Protein AF-A0A345Y3M0-F1 (afdb_monomer_lite)

Structure (mmCIF, N/CA/C/O backbone):
data_AF-A0A345Y3M0-F1
#
_entry.id   AF-A0A345Y3M0-F1
#
loop_
_atom_site.group_PDB
_atom_site.id
_atom_site.type_symbol
_atom_site.label_atom_id
_atom_site.label_alt_id
_atom_site.label_comp_id
_atom_site.label_asym_id
_atom_site.label_entity_id
_atom_site.label_seq_id
_atom_site.pdbx_PDB_ins_code
_atom_site.Cartn_x
_atom_site.Cartn_y
_atom_site.Cartn_z
_atom_site.occupancy
_atom_site.B_iso_or_equiv
_atom_site.auth_seq_id
_atom_site.auth_comp_id
_atom_site.auth_asym_id
_atom_site.auth_atom_id
_atom_site.pdbx_PDB_model_num
ATOM 1 N N . MET A 1 1 ? -11.210 17.085 20.646 1.00 81.19 1 MET A N 1
ATOM 2 C CA . MET A 1 1 ? -10.304 15.901 20.656 1.00 81.19 1 MET A CA 1
ATOM 3 C C . MET A 1 1 ? -10.196 15.277 19.256 1.00 81.19 1 MET A C 1
ATOM 5 O O . MET A 1 1 ? -11.077 15.521 18.446 1.00 81.19 1 MET A O 1
ATOM 9 N N . SER A 1 2 ? -9.147 14.507 18.920 1.00 89.00 2 SER A N 1
ATOM 10 C CA . SER A 1 2 ? -9.100 13.732 17.660 1.00 89.00 2 SER A CA 1
ATOM 11 C C . SER A 1 2 ? -8.413 12.381 17.857 1.00 89.00 2 SER A C 1
ATOM 13 O O . SER A 1 2 ? -7.357 12.333 18.486 1.00 89.00 2 SER A O 1
ATOM 15 N N . TYR A 1 3 ? -8.981 11.303 17.315 1.00 89.94 3 TYR A N 1
ATOM 16 C CA . TYR A 1 3 ? -8.404 9.955 17.379 1.00 89.94 3 TYR A CA 1
ATOM 17 C C . TYR A 1 3 ? -8.770 9.110 16.151 1.00 89.94 3 TYR A C 1
ATOM 19 O O . TYR A 1 3 ? -9.725 9.405 15.433 1.00 89.94 3 TYR A O 1
ATOM 27 N N . GLU A 1 4 ? -7.990 8.058 15.905 1.00 91.75 4 GLU A N 1
ATOM 28 C CA . GLU A 1 4 ? -8.249 7.070 14.855 1.00 91.75 4 GLU A CA 1
ATOM 29 C C . GLU A 1 4 ? -8.957 5.840 15.431 1.00 91.75 4 GLU A C 1
ATOM 31 O O . GLU A 1 4 ? -8.632 5.372 16.522 1.00 91.75 4 GLU A O 1
ATOM 36 N N . THR A 1 5 ? -9.918 5.305 14.683 1.00 92.25 5 THR A N 1
ATOM 37 C CA . THR A 1 5 ? -10.629 4.061 14.991 1.00 92.25 5 THR A CA 1
ATOM 38 C C . THR A 1 5 ? -10.878 3.264 13.711 1.00 92.25 5 THR A C 1
ATOM 40 O O . THR A 1 5 ? -10.707 3.770 12.600 1.00 92.25 5 THR A O 1
ATOM 43 N N . GLU A 1 6 ? -11.282 2.009 13.847 1.00 92.25 6 GLU A N 1
ATOM 44 C CA . GLU A 1 6 ? -11.629 1.136 12.727 1.00 92.25 6 GLU A CA 1
ATOM 45 C C . GLU A 1 6 ? -13.120 0.789 12.774 1.00 92.25 6 GLU A C 1
ATOM 47 O O . GLU A 1 6 ? -13.671 0.455 13.826 1.00 92.25 6 GLU A O 1
ATOM 52 N N . CYS A 1 7 ? -13.797 0.874 11.628 1.00 91.12 7 CYS A N 1
ATOM 53 C CA . CYS A 1 7 ? -15.194 0.476 11.529 1.00 91.12 7 CYS A CA 1
ATOM 54 C C . CYS A 1 7 ? -15.329 -1.048 11.632 1.00 91.12 7 CYS A C 1
ATOM 56 O O . CYS A 1 7 ? -14.828 -1.773 10.781 1.00 91.12 7 CYS A O 1
ATOM 58 N N . LYS A 1 8 ? -16.102 -1.539 12.605 1.00 91.75 8 LYS A N 1
ATOM 59 C CA . LYS A 1 8 ? -16.310 -2.982 12.829 1.00 91.75 8 LYS A CA 1
ATOM 60 C C . LYS A 1 8 ? -17.008 -3.718 11.679 1.00 91.75 8 LYS A C 1
ATOM 62 O O . LYS A 1 8 ? -16.944 -4.938 11.630 1.00 91.75 8 LYS A O 1
ATOM 67 N N . LYS A 1 9 ? -17.710 -2.995 10.799 1.00 90.75 9 LYS A N 1
ATOM 68 C CA . LYS A 1 9 ? -18.490 -3.576 9.697 1.00 90.75 9 LYS A CA 1
ATOM 69 C C . LYS A 1 9 ? -17.722 -3.638 8.381 1.00 90.75 9 LYS A C 1
ATOM 71 O O . LYS A 1 9 ? -17.786 -4.648 7.696 1.00 90.75 9 LYS A O 1
ATOM 76 N N . CYS A 1 10 ? -17.047 -2.553 7.997 1.00 87.12 10 CYS A N 1
ATOM 77 C CA . CYS A 1 10 ? -16.332 -2.471 6.717 1.00 87.12 10 CYS A CA 1
ATOM 78 C C . CYS A 1 10 ? -14.808 -2.380 6.856 1.00 87.12 10 CYS A C 1
ATOM 80 O O . CYS A 1 10 ? -14.128 -2.226 5.847 1.00 87.12 10 CYS A O 1
ATOM 82 N N . HIS A 1 11 ? -14.276 -2.417 8.081 1.00 85.31 11 HIS A N 1
ATOM 83 C CA . HIS A 1 11 ? -12.841 -2.334 8.385 1.00 85.31 11 HIS A CA 1
ATOM 84 C C . HIS A 1 11 ? -12.145 -1.060 7.881 1.00 85.31 11 HIS A C 1
ATOM 86 O O . HIS A 1 11 ? -10.919 -0.950 7.865 1.00 85.31 11 HIS A O 1
ATOM 92 N N . ALA A 1 12 ? -12.921 -0.045 7.488 1.00 85.69 12 ALA A N 1
ATOM 93 C CA . ALA A 1 12 ? -12.374 1.243 7.103 1.00 85.69 12 ALA A CA 1
ATOM 94 C C . ALA A 1 12 ? -11.763 1.941 8.323 1.00 85.69 12 ALA A C 1
ATOM 96 O O . ALA A 1 12 ? -12.399 2.047 9.376 1.00 85.69 12 ALA A O 1
ATOM 97 N N . LYS A 1 13 ? -10.552 2.479 8.155 1.00 91.12 13 LYS A N 1
ATOM 98 C CA . LYS A 1 13 ? -9.950 3.389 9.130 1.00 91.12 13 LYS A CA 1
ATOM 99 C C . LYS A 1 13 ? -10.664 4.736 9.079 1.00 91.12 13 LYS A C 1
ATOM 101 O O . LYS A 1 13 ? -10.801 5.331 8.009 1.00 91.12 13 LYS A O 1
ATOM 106 N N . VAL A 1 14 ? -11.110 5.216 10.230 1.00 92.25 14 VAL A N 1
ATOM 107 C CA . VAL A 1 14 ? -11.885 6.448 10.394 1.00 92.25 14 VAL A CA 1
ATOM 108 C C . VAL A 1 14 ? -11.172 7.344 11.400 1.00 92.25 14 VAL A C 1
ATOM 110 O O . VAL A 1 14 ? -10.784 6.898 12.477 1.00 92.25 14 VAL A O 1
ATOM 113 N N . ILE A 1 15 ? -11.015 8.618 11.057 1.00 94.31 15 ILE A N 1
ATOM 114 C CA . ILE A 1 15 ? -10.630 9.670 11.995 1.00 94.31 15 ILE A CA 1
ATOM 115 C C . ILE A 1 15 ? -11.907 10.270 12.571 1.00 94.31 15 ILE A C 1
ATOM 117 O O . ILE A 1 15 ? -12.813 10.662 11.830 1.00 94.31 15 ILE A O 1
ATOM 121 N N . VAL A 1 16 ? -11.957 10.350 13.894 1.00 93.12 16 VAL A N 1
ATOM 122 C CA . VAL A 1 16 ? -13.018 11.005 14.651 1.00 93.12 16 VAL A CA 1
ATOM 123 C C . VAL A 1 16 ? -12.439 12.285 15.236 1.00 93.12 16 VAL A C 1
ATOM 125 O O . VAL A 1 16 ? -11.443 12.240 15.959 1.00 93.12 16 VAL A O 1
ATOM 128 N N . THR A 1 17 ? -13.049 13.422 14.918 1.00 93.19 17 THR A N 1
ATOM 129 C CA . THR A 1 17 ? -12.636 14.744 15.394 1.00 93.19 17 THR A CA 1
ATOM 130 C C . THR A 1 17 ? -13.819 15.432 16.055 1.00 93.19 17 THR A C 1
ATOM 132 O O . THR A 1 17 ? -14.871 15.603 15.452 1.00 93.19 17 THR A O 1
ATOM 135 N N . GLU A 1 18 ? -13.636 15.843 17.298 1.00 89.88 18 GLU A N 1
ATOM 136 C CA . GLU A 1 18 ? -14.577 16.680 18.030 1.00 89.88 18 GLU A CA 1
ATOM 137 C C . GLU A 1 18 ? -14.223 18.153 17.821 1.00 89.88 18 GLU A C 1
ATOM 139 O O . GLU A 1 18 ? -13.076 18.568 18.045 1.00 89.88 18 GLU A O 1
ATOM 144 N N . HIS A 1 19 ? -15.235 18.927 17.437 1.00 87.94 19 HIS A N 1
ATOM 145 C CA . HIS A 1 19 ? -15.181 20.375 17.315 1.00 87.94 19 HIS A CA 1
ATOM 146 C C . HIS A 1 19 ? -15.986 21.011 18.458 1.00 87.94 19 HIS A C 1
ATOM 148 O O . HIS A 1 19 ? -17.216 21.002 18.389 1.00 87.94 19 HIS A O 1
ATOM 154 N N . PRO A 1 20 ? -15.322 21.555 19.496 1.00 84.25 20 PRO A N 1
ATOM 155 C CA . PRO A 1 20 ? -16.009 22.172 20.627 1.00 84.25 20 PRO A CA 1
ATOM 156 C C . PRO A 1 20 ? -16.695 23.471 20.192 1.00 84.25 20 PRO A C 1
ATOM 158 O O . PRO A 1 20 ? -16.130 24.246 19.414 1.00 84.25 20 PRO A O 1
ATOM 161 N N . MET A 1 21 ? -17.896 23.732 20.714 1.00 78.75 21 MET A N 1
ATOM 162 C CA . MET A 1 21 ? -18.671 24.942 20.393 1.00 78.75 21 MET A CA 1
ATOM 163 C C . MET A 1 21 ? -18.529 26.051 21.448 1.00 78.75 21 MET A C 1
ATOM 165 O O . MET A 1 21 ? -19.028 27.157 21.249 1.00 78.75 21 MET A O 1
ATOM 169 N N . GLY A 1 22 ? -17.829 25.784 22.558 1.00 71.81 22 GLY A N 1
ATOM 170 C CA . GLY A 1 22 ? -17.536 26.778 23.599 1.00 71.81 22 GLY A CA 1
ATOM 171 C C . GLY A 1 22 ? -18.770 27.281 24.358 1.00 71.81 22 GLY A C 1
ATOM 172 O O . GLY A 1 22 ? -18.700 28.319 25.016 1.00 71.81 22 GLY A O 1
ATOM 173 N N . VAL A 1 23 ? -19.896 26.568 24.262 1.00 68.81 23 VAL A N 1
ATOM 174 C CA . VAL A 1 23 ? -21.135 26.879 24.979 1.00 68.81 23 VAL A CA 1
ATOM 175 C C . VAL A 1 23 ? -21.253 25.999 26.229 1.00 68.81 23 VAL A C 1
ATOM 177 O O . VAL A 1 23 ? -20.998 24.798 26.156 1.00 68.81 23 VAL A O 1
ATOM 180 N N . PRO A 1 24 ? -21.636 26.554 27.395 1.00 62.22 24 PRO A N 1
ATOM 181 C CA . PRO A 1 24 ? -21.897 25.760 28.590 1.00 62.22 24 PRO A CA 1
ATOM 182 C C . PRO A 1 24 ? -23.200 24.972 28.400 1.00 62.22 24 PRO A C 1
ATOM 184 O O . PRO A 1 24 ? -24.282 25.442 28.743 1.00 62.22 24 PRO A O 1
ATOM 187 N N . GLY A 1 25 ? -23.104 23.784 27.807 1.00 60.00 25 GLY A N 1
ATOM 188 C CA . GLY A 1 25 ? -24.259 22.925 27.571 1.00 60.00 25 GLY A CA 1
ATOM 189 C C . GLY A 1 25 ? -23.997 21.860 26.515 1.00 60.00 25 GLY A C 1
ATOM 190 O O . GLY A 1 25 ? -24.157 22.115 25.330 1.00 60.00 25 GLY A O 1
ATOM 191 N N . GLY A 1 26 ? -23.656 20.660 26.977 1.00 57.91 26 GLY A N 1
ATOM 192 C CA . GLY A 1 26 ? -23.642 19.430 26.188 1.00 57.91 26 GLY A CA 1
ATOM 193 C C . GLY A 1 26 ? -23.911 18.265 27.132 1.00 57.91 26 GLY A C 1
ATOM 194 O O . GLY A 1 26 ? -22.987 17.725 27.732 1.00 57.91 26 GLY A O 1
ATOM 195 N N . GLN A 1 27 ? -25.189 17.965 27.385 1.00 60.97 27 GLN A N 1
ATOM 196 C CA . GLN A 1 27 ? -25.588 16.813 28.211 1.00 60.97 27 GLN A CA 1
ATOM 197 C C . GLN A 1 27 ? -25.937 15.581 27.370 1.00 60.97 27 GLN A C 1
ATOM 199 O O . GLN A 1 27 ? -26.173 14.511 27.931 1.00 60.97 27 GLN A O 1
ATOM 204 N N . ASP A 1 28 ? -25.918 15.716 26.045 1.00 73.94 28 ASP A N 1
ATOM 205 C CA . ASP A 1 28 ? -26.291 14.656 25.124 1.00 73.94 28 ASP A CA 1
ATOM 206 C C . ASP A 1 28 ? -25.055 13.940 24.572 1.00 73.94 28 ASP A C 1
ATOM 208 O O . ASP A 1 28 ? -23.959 14.495 24.452 1.00 73.94 28 ASP A O 1
ATOM 212 N N . LYS A 1 29 ? -25.226 12.651 24.280 1.00 83.62 29 LYS A N 1
ATOM 213 C CA . LYS A 1 29 ? -24.201 11.856 23.611 1.00 83.62 29 LYS A CA 1
ATOM 214 C C . LYS A 1 29 ? -24.220 12.177 22.128 1.00 83.62 29 LYS A C 1
ATOM 216 O O . LYS A 1 29 ? -25.244 11.995 21.474 1.00 83.62 29 LYS A O 1
ATOM 221 N N . GLU A 1 30 ? -23.065 12.546 21.601 1.00 88.50 30 GLU A N 1
ATOM 222 C CA . GLU A 1 30 ? -22.884 12.716 20.170 1.00 88.50 30 GLU A CA 1
ATOM 223 C C . GLU A 1 30 ? -22.490 11.388 19.523 1.00 88.50 30 GLU A C 1
ATOM 225 O O . GLU A 1 30 ? -21.741 10.584 20.093 1.00 88.50 30 GLU A O 1
ATOM 230 N N . GLN A 1 31 ? -23.006 11.157 18.317 1.00 92.25 31 GLN A N 1
ATOM 231 C CA . GLN A 1 31 ? -22.816 9.920 17.565 1.00 92.25 31 GLN A CA 1
ATOM 232 C C . GLN A 1 31 ? -22.070 10.191 16.260 1.00 92.25 31 GLN A C 1
ATOM 234 O O . GLN A 1 31 ? -22.473 11.012 15.440 1.00 92.25 31 GLN A O 1
ATOM 239 N N . GLY A 1 32 ? -20.980 9.459 16.047 1.00 92.19 32 GLY A N 1
ATOM 240 C CA . GLY A 1 32 ? -20.195 9.480 14.820 1.00 92.19 32 GLY A CA 1
ATOM 241 C C . GLY A 1 32 ? -20.426 8.219 13.995 1.00 92.19 32 GLY A C 1
ATOM 242 O O . GLY A 1 32 ? -20.223 7.104 14.480 1.00 92.19 32 GLY A O 1
ATOM 243 N N . TYR A 1 33 ? -20.783 8.396 12.724 1.00 94.38 33 TYR A N 1
ATOM 244 C CA . TYR A 1 33 ? -21.058 7.303 11.788 1.00 94.38 33 TYR A CA 1
ATOM 245 C C . TYR A 1 33 ? -19.928 7.120 10.774 1.00 94.38 33 TYR A C 1
ATOM 247 O O . TYR A 1 33 ? -19.277 8.079 10.361 1.00 94.38 33 TYR A O 1
ATOM 255 N N . CYS A 1 34 ? -19.679 5.885 10.349 1.00 91.44 34 CYS A N 1
ATOM 256 C CA . CYS A 1 34 ? -18.684 5.565 9.335 1.00 91.44 34 CYS A CA 1
ATOM 257 C C . CYS A 1 34 ? -19.082 6.189 7.985 1.00 91.44 34 CYS A C 1
ATOM 259 O O . CYS A 1 34 ? -20.131 5.824 7.452 1.00 91.44 34 CYS A O 1
ATOM 261 N N . PRO A 1 35 ? -18.233 7.024 7.357 1.00 91.94 35 PRO A N 1
ATOM 262 C CA . PRO A 1 35 ? -18.559 7.634 6.065 1.00 91.94 35 PRO A CA 1
ATOM 263 C C . PRO A 1 35 ? -18.713 6.631 4.910 1.00 91.94 35 PRO A C 1
ATOM 265 O O . PRO A 1 35 ? -19.329 6.954 3.902 1.00 91.94 35 PRO A O 1
ATOM 268 N N . ALA A 1 36 ? -18.141 5.427 5.034 1.00 87.94 36 ALA A N 1
ATOM 269 C CA . ALA A 1 36 ? -18.181 4.410 3.982 1.00 87.94 36 ALA A CA 1
ATOM 270 C C . ALA A 1 36 ? -19.429 3.515 4.036 1.00 87.94 36 ALA A C 1
ATOM 272 O O . ALA A 1 36 ? -19.912 3.092 2.991 1.00 87.94 36 ALA A O 1
ATOM 273 N N . CYS A 1 37 ? -19.932 3.182 5.230 1.00 92.06 37 CYS A N 1
ATOM 274 C CA . CYS A 1 37 ? -21.006 2.189 5.378 1.00 92.06 37 CYS A CA 1
ATOM 275 C C . CYS A 1 37 ? -22.145 2.593 6.325 1.00 92.06 37 CYS A C 1
ATOM 277 O O . CYS A 1 37 ? -23.089 1.821 6.486 1.00 92.06 37 CYS A O 1
ATOM 279 N N . GLY A 1 38 ? -22.057 3.764 6.963 1.00 92.31 38 GLY A N 1
ATOM 280 C CA . GLY A 1 38 ? -23.077 4.278 7.879 1.00 92.31 38 GLY A CA 1
ATOM 281 C C . GLY A 1 38 ? -23.132 3.600 9.252 1.00 92.31 38 GLY A C 1
ATOM 282 O O . GLY A 1 38 ? -24.023 3.910 10.028 1.00 92.31 38 GLY A O 1
ATOM 283 N N . GLU A 1 39 ? -22.212 2.688 9.575 1.00 95.12 39 GLU A N 1
ATOM 284 C CA . GLU A 1 39 ? -22.165 2.033 10.891 1.00 95.12 39 GLU A CA 1
ATOM 285 C C . GLU A 1 39 ? -21.733 3.009 11.995 1.00 95.12 39 GLU A C 1
ATOM 287 O O . GLU A 1 39 ? -20.871 3.857 11.760 1.00 95.12 39 GLU A O 1
ATOM 292 N N . LEU A 1 40 ? -22.269 2.873 13.210 1.00 94.44 40 LEU A N 1
ATOM 293 C CA . LEU A 1 40 ? -21.840 3.672 14.361 1.00 94.44 40 LEU A CA 1
ATOM 294 C C . LEU A 1 40 ? -20.387 3.325 14.746 1.00 94.44 40 LEU A C 1
ATOM 296 O O . LEU A 1 40 ? -20.059 2.164 14.995 1.00 94.44 40 LEU A O 1
ATOM 300 N N . VAL A 1 41 ? -19.505 4.327 14.799 1.00 94.12 41 VAL A N 1
ATOM 301 C CA . VAL A 1 41 ? -18.062 4.147 15.083 1.00 94.12 41 VAL A CA 1
ATOM 302 C C . VAL A 1 41 ? -17.558 4.946 16.281 1.00 94.12 41 VAL A C 1
ATOM 304 O O . VAL A 1 41 ? -16.477 4.654 16.795 1.00 94.12 41 VAL A O 1
ATOM 307 N N . ALA A 1 42 ? -18.322 5.934 16.740 1.00 92.06 42 ALA A N 1
ATOM 308 C CA . ALA A 1 42 ? -18.010 6.719 17.924 1.00 92.06 42 ALA A CA 1
ATOM 309 C C . ALA A 1 42 ? -19.297 7.131 18.641 1.00 92.06 42 ALA A C 1
ATOM 311 O O . ALA A 1 42 ? -20.257 7.538 17.994 1.00 92.06 42 ALA A O 1
ATOM 312 N N . GLU A 1 43 ? -19.294 7.043 19.967 1.00 92.44 43 GLU A N 1
ATOM 313 C CA . GLU A 1 43 ? -20.342 7.593 20.826 1.00 92.44 43 GLU A CA 1
ATOM 314 C C . GLU A 1 43 ? -19.684 8.089 22.116 1.00 92.44 43 GLU A C 1
ATOM 316 O O . GLU A 1 43 ? -19.138 7.286 22.878 1.00 92.44 43 GLU A O 1
ATOM 321 N N . PHE A 1 44 ? -19.689 9.400 22.351 1.00 87.88 44 PHE A N 1
ATOM 322 C CA . PHE A 1 44 ? -19.183 9.985 23.594 1.00 87.88 44 PHE A CA 1
ATOM 323 C C . PHE A 1 44 ? -19.853 11.326 23.898 1.00 87.88 44 PHE A C 1
ATOM 325 O O . PHE A 1 44 ? -20.454 11.956 23.030 1.00 87.88 44 PHE A O 1
ATOM 332 N N . MET A 1 45 ? -19.785 11.737 25.165 1.00 86.69 45 MET A N 1
ATOM 333 C CA . MET A 1 45 ? -20.273 13.048 25.591 1.00 86.69 45 MET A CA 1
ATOM 334 C C . MET A 1 45 ? -19.349 14.137 25.052 1.00 86.69 45 MET A C 1
ATOM 336 O O . MET A 1 45 ? -18.140 14.064 25.268 1.00 86.69 45 MET A O 1
ATOM 340 N N . SER A 1 46 ? -19.923 15.132 24.382 1.00 81.50 46 SER A N 1
ATOM 341 C CA . SER A 1 46 ? -19.199 16.262 23.804 1.00 81.50 46 SER A CA 1
ATOM 342 C C . SER A 1 46 ? -19.957 17.565 24.069 1.00 81.50 46 SER A C 1
ATOM 344 O O . SER A 1 46 ? -21.181 17.568 24.179 1.00 81.50 46 SER A O 1
ATOM 346 N N . ASP A 1 47 ? -19.229 18.675 24.181 1.00 81.12 47 ASP A N 1
ATOM 347 C CA . ASP A 1 47 ? -19.763 20.044 24.263 1.00 81.12 47 ASP A CA 1
ATOM 348 C C . ASP A 1 47 ? -19.833 20.732 22.883 1.00 81.12 47 ASP A C 1
ATOM 350 O O . ASP A 1 47 ? -19.939 21.959 22.761 1.00 81.12 47 ASP A O 1
ATOM 354 N N . GLY A 1 48 ? -19.734 19.936 21.822 1.00 83.06 48 GLY A N 1
ATOM 355 C CA . GLY A 1 48 ? -19.736 20.377 20.440 1.00 83.06 48 GLY A CA 1
ATOM 356 C C . GLY A 1 48 ? -20.284 19.298 19.516 1.00 83.06 48 GLY A C 1
ATOM 357 O O . GLY A 1 48 ? -21.210 18.586 19.880 1.00 83.06 48 GLY A O 1
ATOM 358 N N . PHE A 1 49 ? -19.729 19.187 18.308 1.00 85.12 49 PHE A N 1
ATOM 359 C CA . PHE A 1 49 ? -20.152 18.175 17.336 1.00 85.12 49 PHE A CA 1
ATOM 360 C C . PHE A 1 49 ? -19.004 17.246 16.945 1.00 85.12 49 PHE A C 1
ATOM 362 O O . PHE A 1 49 ? -17.838 17.650 16.841 1.00 85.12 49 PHE A O 1
ATOM 369 N N . ILE A 1 50 ? -19.350 15.986 16.678 1.00 89.75 50 ILE A N 1
ATOM 370 C CA . ILE A 1 50 ? -18.412 14.976 16.194 1.00 89.75 50 ILE A CA 1
ATOM 371 C C . ILE A 1 50 ? -18.429 14.958 14.667 1.00 89.75 50 ILE A C 1
ATOM 373 O O . ILE A 1 50 ? -19.466 14.802 14.027 1.00 89.75 50 ILE A O 1
ATOM 377 N N . ARG A 1 51 ? -17.244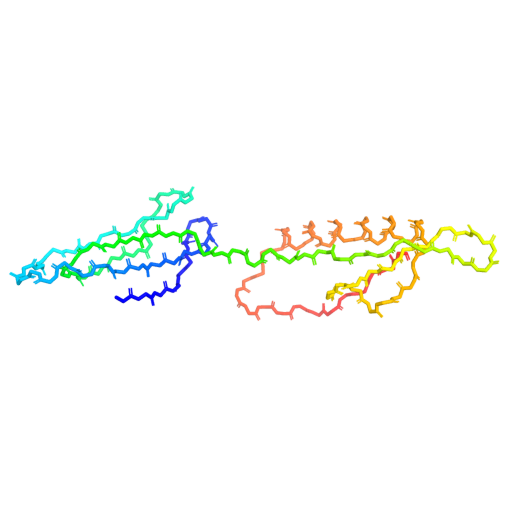 15.051 14.069 1.00 91.31 51 ARG A N 1
ATOM 378 C CA . ARG A 1 51 ? -17.022 14.810 12.648 1.00 91.31 51 ARG A CA 1
ATOM 379 C C . ARG A 1 51 ? -16.267 13.503 12.462 1.00 91.31 51 ARG A C 1
ATOM 381 O O . ARG A 1 51 ? -15.200 13.301 13.037 1.00 91.31 51 ARG A O 1
ATOM 388 N N . THR A 1 52 ? -16.789 12.646 11.597 1.00 92.25 52 THR A N 1
ATOM 389 C CA . THR A 1 52 ? -16.106 11.439 11.133 1.00 92.25 52 THR A CA 1
ATOM 390 C C . THR A 1 52 ? -15.617 11.630 9.701 1.00 92.25 52 THR A C 1
ATOM 392 O O . THR A 1 52 ? -16.311 12.176 8.842 1.00 92.25 52 THR A O 1
ATOM 395 N N . ALA A 1 53 ? -14.394 11.191 9.427 1.00 90.56 53 ALA A N 1
ATOM 396 C CA . ALA A 1 53 ? -13.809 11.192 8.093 1.00 90.56 53 ALA A CA 1
ATOM 397 C C . ALA A 1 53 ? -13.022 9.900 7.877 1.00 90.56 53 ALA A C 1
ATOM 399 O O . ALA A 1 53 ? -12.508 9.318 8.828 1.00 90.56 53 ALA A O 1
ATOM 400 N N . LEU A 1 54 ? -12.903 9.438 6.633 1.00 88.50 54 LEU A N 1
ATOM 401 C CA . LEU A 1 54 ? -11.999 8.329 6.337 1.00 88.50 54 LEU A CA 1
ATOM 402 C C . LEU A 1 54 ? -10.564 8.767 6.631 1.00 88.50 54 LEU A C 1
ATOM 404 O O . LEU A 1 54 ? -10.137 9.840 6.198 1.00 88.50 54 LEU A O 1
ATOM 408 N N . ALA A 1 55 ? -9.832 7.939 7.374 1.00 82.62 55 ALA A N 1
ATOM 409 C CA . ALA A 1 55 ? -8.413 8.162 7.570 1.00 82.62 55 ALA A CA 1
ATOM 410 C C . ALA A 1 55 ? -7.735 8.132 6.193 1.00 82.62 55 ALA A C 1
ATOM 412 O O . ALA A 1 55 ? -8.079 7.276 5.370 1.00 82.62 55 ALA A O 1
ATOM 413 N N . PRO A 1 56 ? -6.784 9.038 5.914 1.00 70.25 56 PRO A N 1
ATOM 414 C CA . PRO A 1 56 ? -6.058 9.002 4.663 1.00 70.25 56 PRO A CA 1
ATOM 415 C C . PRO A 1 56 ? -5.329 7.663 4.585 1.00 70.25 56 PRO A C 1
ATOM 417 O O . PRO A 1 56 ? -4.347 7.415 5.289 1.00 70.25 56 PRO A O 1
ATOM 420 N N . SER A 1 57 ? -5.806 6.777 3.712 1.00 62.59 57 SER A N 1
ATOM 421 C CA . SER A 1 57 ? -5.008 5.655 3.250 1.00 62.59 57 SER A CA 1
ATOM 422 C C . SER A 1 57 ? -3.758 6.280 2.648 1.00 62.59 57 SER A C 1
ATOM 424 O O . SER A 1 57 ? -3.862 6.955 1.623 1.00 62.59 57 SER A O 1
ATOM 426 N N . LYS A 1 58 ? -2.596 6.140 3.301 1.00 59.81 58 LYS A N 1
ATOM 427 C CA . LYS A 1 58 ? -1.312 6.522 2.701 1.00 59.81 58 LYS A CA 1
ATOM 428 C C . LYS A 1 58 ? -1.231 5.793 1.363 1.00 59.81 58 LYS A C 1
ATOM 430 O O . LYS A 1 58 ? -0.897 4.610 1.342 1.00 59.81 58 LYS A O 1
ATOM 435 N N . MET A 1 59 ? -1.580 6.474 0.271 1.00 55.31 59 MET A N 1
ATOM 436 C CA . MET A 1 59 ? -1.367 5.965 -1.073 1.00 55.31 59 MET A CA 1
ATOM 437 C C . MET A 1 59 ? 0.131 5.732 -1.178 1.00 55.31 59 MET A C 1
ATOM 439 O O . MET A 1 59 ? 0.929 6.668 -1.131 1.00 55.31 59 MET A O 1
ATOM 443 N N . ARG A 1 60 ? 0.523 4.461 -1.214 1.00 65.62 60 ARG A N 1
ATOM 444 C CA . ARG A 1 60 ? 1.905 4.100 -1.485 1.00 65.62 60 ARG A CA 1
ATOM 445 C C . ARG A 1 60 ? 2.095 4.288 -2.981 1.00 65.62 60 ARG A C 1
ATOM 447 O O . ARG A 1 60 ? 1.515 3.558 -3.775 1.00 65.62 60 ARG A O 1
ATOM 454 N N . GLU A 1 61 ? 2.850 5.311 -3.351 1.00 72.31 61 GLU A N 1
ATOM 455 C CA . GLU A 1 61 ? 3.187 5.579 -4.744 1.00 72.31 61 GLU A CA 1
ATOM 456 C C . GLU A 1 61 ? 4.241 4.569 -5.229 1.00 72.31 61 GLU A C 1
ATOM 458 O O . GLU A 1 61 ? 5.282 4.384 -4.589 1.00 72.31 61 GLU A O 1
ATOM 463 N N . LEU A 1 62 ? 3.983 3.915 -6.366 1.00 80.00 62 LEU A N 1
ATOM 464 C CA . LEU A 1 62 ? 4.956 3.058 -7.043 1.00 80.00 62 LEU A CA 1
ATOM 465 C C . LEU A 1 62 ? 5.761 3.899 -8.039 1.00 80.00 62 LEU A C 1
ATOM 467 O O . LEU A 1 62 ? 5.288 4.214 -9.128 1.00 80.00 62 LEU A O 1
ATOM 471 N N . LYS A 1 63 ? 6.994 4.248 -7.671 1.00 83.62 63 LYS A N 1
ATOM 472 C CA . LYS A 1 63 ? 7.934 4.946 -8.557 1.00 83.62 63 LYS A CA 1
ATOM 473 C C . LYS A 1 63 ? 8.725 3.952 -9.401 1.00 83.62 63 LYS A C 1
ATOM 475 O O . LYS A 1 63 ? 9.189 2.940 -8.876 1.00 83.62 63 LYS A O 1
ATOM 480 N N . TYR A 1 64 ? 8.927 4.263 -10.680 1.00 88.12 64 TYR A N 1
ATOM 481 C CA . TYR A 1 64 ? 9.723 3.449 -11.599 1.00 88.12 64 TYR A CA 1
ATOM 482 C C . TYR A 1 64 ? 10.508 4.309 -12.596 1.00 88.12 64 TYR A 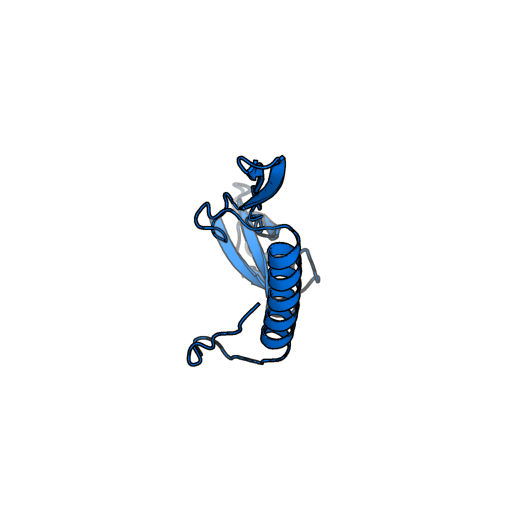C 1
ATOM 484 O O . TYR A 1 64 ? 10.153 5.460 -12.847 1.00 88.12 64 TYR A O 1
ATOM 492 N N . THR A 1 65 ? 11.562 3.732 -13.168 1.00 90.12 65 THR A N 1
ATOM 493 C CA . THR A 1 65 ? 12.339 4.300 -14.278 1.00 90.12 65 THR A CA 1
ATOM 494 C C . THR A 1 65 ? 12.385 3.296 -15.422 1.00 90.12 65 THR A C 1
ATOM 496 O O . THR A 1 65 ? 12.564 2.102 -15.188 1.00 90.12 65 THR A O 1
ATOM 499 N N . ILE A 1 66 ? 12.254 3.775 -16.660 1.00 93.00 66 ILE A N 1
ATOM 500 C CA . ILE A 1 66 ? 12.505 2.981 -17.868 1.00 93.00 66 ILE A CA 1
ATOM 501 C C . ILE A 1 66 ? 13.921 3.303 -18.347 1.00 93.00 66 ILE A C 1
ATOM 503 O O . ILE A 1 66 ? 14.235 4.465 -18.604 1.00 93.00 66 ILE A O 1
ATOM 507 N N . CYS A 1 67 ? 14.769 2.286 -18.467 1.00 90.31 67 CYS A N 1
ATOM 508 C CA . CYS A 1 67 ? 16.140 2.407 -18.956 1.00 90.31 67 CYS A CA 1
ATOM 509 C C . CYS A 1 67 ? 16.407 1.404 -20.089 1.00 90.31 67 CYS A C 1
ATOM 511 O O . CYS A 1 67 ? 15.518 0.667 -20.523 1.00 90.31 67 CYS A O 1
ATOM 513 N N . ARG A 1 68 ? 17.626 1.431 -20.631 1.00 94.00 68 ARG A N 1
ATOM 514 C CA . ARG A 1 68 ? 18.099 0.467 -21.627 1.00 94.00 68 ARG A CA 1
ATOM 515 C C . ARG A 1 68 ? 19.467 -0.061 -21.230 1.00 94.00 68 ARG A C 1
ATOM 517 O O . ARG A 1 68 ? 20.257 0.685 -20.658 1.00 94.00 68 ARG A O 1
ATOM 524 N N . ASP A 1 69 ? 19.744 -1.314 -21.569 1.00 90.12 69 ASP A N 1
ATOM 525 C CA . ASP A 1 69 ? 21.079 -1.888 -21.407 1.00 90.12 69 ASP A CA 1
ATOM 526 C C . ASP A 1 69 ? 22.065 -1.361 -22.475 1.00 90.12 69 ASP A C 1
ATOM 528 O O . ASP A 1 69 ? 21.706 -0.623 -23.399 1.00 90.12 69 ASP A O 1
ATOM 532 N N . ARG A 1 70 ? 23.329 -1.795 -22.386 1.00 89.62 70 ARG A N 1
ATOM 533 C CA . ARG A 1 70 ? 24.383 -1.471 -23.368 1.00 89.62 70 ARG A CA 1
ATOM 534 C C . ARG A 1 70 ? 24.116 -1.999 -24.789 1.00 89.62 70 ARG A C 1
ATOM 536 O O . ARG A 1 70 ? 24.804 -1.594 -25.721 1.00 89.62 70 ARG A O 1
ATOM 543 N N . HIS A 1 71 ? 23.171 -2.923 -24.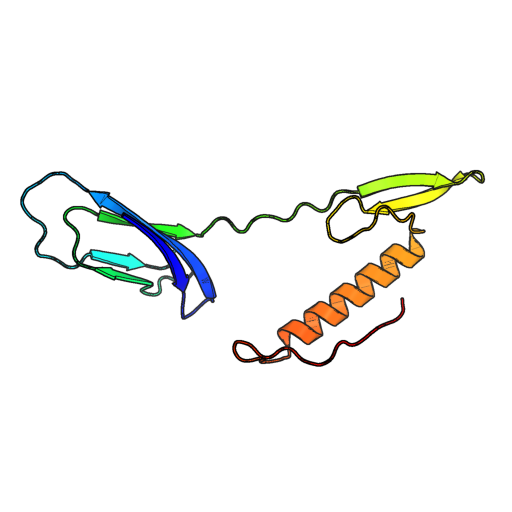947 1.00 90.94 71 HIS A N 1
ATOM 544 C CA . HIS A 1 71 ? 22.750 -3.518 -26.216 1.00 90.94 71 HIS A CA 1
ATOM 545 C C . HIS A 1 71 ? 21.445 -2.888 -26.750 1.00 90.94 71 HIS A C 1
ATOM 547 O O . HIS A 1 71 ? 21.006 -3.223 -27.848 1.00 90.94 71 HIS A O 1
ATOM 553 N N . GLY A 1 72 ? 20.847 -1.944 -26.014 1.00 89.44 72 GLY A N 1
ATOM 554 C CA . GLY A 1 72 ? 19.617 -1.243 -26.372 1.00 89.44 72 GLY A CA 1
ATOM 555 C C . GLY A 1 72 ? 18.321 -1.935 -25.936 1.00 89.44 72 GLY A C 1
ATOM 556 O O . GLY A 1 72 ? 17.245 -1.429 -26.286 1.00 89.44 72 GLY A O 1
ATOM 557 N N . HIS A 1 73 ? 18.387 -3.037 -25.184 1.00 90.88 73 HIS A N 1
ATOM 558 C CA . HIS A 1 73 ? 17.212 -3.744 -24.676 1.00 90.88 73 HIS A CA 1
ATOM 559 C C . HIS A 1 73 ? 16.519 -2.947 -23.565 1.00 90.88 73 HIS A C 1
ATOM 561 O O . HIS A 1 73 ? 17.202 -2.356 -22.729 1.00 90.88 73 HIS A O 1
ATOM 567 N N . PRO A 1 74 ? 15.175 -2.924 -23.528 1.00 93.19 74 PRO A N 1
ATOM 568 C CA . PRO A 1 74 ? 14.430 -2.204 -22.505 1.00 93.19 74 PRO A CA 1
ATOM 569 C C . PRO A 1 74 ? 14.576 -2.866 -21.132 1.00 93.19 74 PRO A C 1
ATOM 571 O O . PRO A 1 74 ? 14.485 -4.086 -21.005 1.00 93.19 74 PRO A O 1
ATOM 574 N N . LEU A 1 75 ? 14.721 -2.036 -20.106 1.00 92.06 75 LEU A N 1
ATOM 575 C CA . LEU A 1 75 ? 14.783 -2.415 -18.702 1.00 92.06 75 LEU A CA 1
ATOM 576 C C . LEU A 1 75 ? 13.861 -1.511 -17.881 1.00 92.06 75 LEU A C 1
ATOM 578 O O . LEU A 1 75 ? 13.575 -0.369 -18.253 1.00 92.06 75 LEU A O 1
ATOM 582 N N . VAL A 1 76 ? 13.388 -2.032 -16.754 1.00 90.56 76 VAL A N 1
ATOM 583 C CA . VAL A 1 76 ? 12.571 -1.300 -15.787 1.00 90.56 76 VAL A CA 1
ATOM 584 C C . VAL A 1 76 ? 13.222 -1.392 -14.421 1.00 90.56 76 VAL A C 1
ATOM 586 O O . VAL A 1 76 ? 13.571 -2.475 -13.968 1.00 90.56 76 VAL A O 1
ATOM 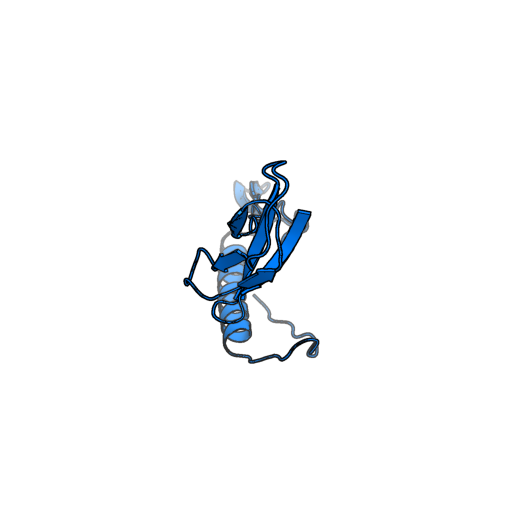589 N N . MET A 1 77 ? 13.336 -0.261 -13.739 1.00 88.81 77 MET A N 1
ATOM 590 C CA . MET A 1 77 ? 13.826 -0.185 -12.369 1.00 88.81 77 MET A CA 1
ATOM 591 C C . MET A 1 77 ? 12.699 0.286 -11.453 1.00 88.81 77 MET A C 1
ATOM 593 O O . MET A 1 77 ? 12.084 1.323 -11.705 1.00 88.81 77 MET A O 1
ATOM 597 N N . LEU A 1 78 ? 12.412 -0.473 -10.395 1.00 87.12 78 LEU A N 1
ATOM 598 C CA . LEU A 1 78 ? 11.417 -0.106 -9.385 1.00 87.12 78 LEU A CA 1
ATOM 599 C C . LEU A 1 78 ? 12.100 0.703 -8.268 1.00 87.12 78 LEU A C 1
ATOM 601 O O . LEU A 1 78 ? 12.937 0.176 -7.540 1.00 87.12 78 LEU A O 1
ATOM 605 N N . ASN A 1 79 ? 11.716 1.974 -8.121 1.00 73.12 79 ASN A N 1
ATOM 606 C CA . ASN A 1 79 ? 12.316 2.965 -7.209 1.00 73.12 79 ASN A CA 1
ATOM 607 C C . ASN A 1 79 ? 11.483 3.178 -5.931 1.00 73.12 79 ASN A C 1
ATOM 609 O O . ASN A 1 79 ? 11.434 4.278 -5.379 1.00 73.12 79 ASN A O 1
ATOM 613 N N . SER A 1 80 ? 10.731 2.162 -5.515 1.00 68.75 80 SER A N 1
ATOM 614 C CA . SER A 1 80 ? 9.765 2.234 -4.411 1.00 68.75 80 SER A CA 1
ATOM 615 C C . SER A 1 80 ? 10.105 1.197 -3.335 1.00 68.75 80 SER A C 1
ATOM 617 O O . SER A 1 80 ? 10.970 0.364 -3.577 1.00 68.75 80 SER A O 1
ATOM 619 N N . PRO A 1 81 ? 9.404 1.149 -2.186 1.00 62.56 81 PRO A N 1
ATOM 620 C CA . PRO A 1 81 ? 9.644 0.131 -1.155 1.00 62.56 81 PRO A CA 1
ATOM 621 C C . PRO A 1 81 ? 9.515 -1.324 -1.638 1.00 62.56 81 PRO A C 1
ATOM 623 O O . PRO A 1 81 ? 9.900 -2.238 -0.920 1.00 62.56 81 PRO A O 1
ATOM 626 N N . LEU A 1 82 ? 8.933 -1.543 -2.822 1.00 65.19 82 LEU A N 1
ATOM 627 C CA . LEU A 1 82 ? 8.797 -2.852 -3.462 1.00 65.19 82 LEU A CA 1
ATOM 628 C C . LEU A 1 82 ? 9.985 -3.211 -4.373 1.00 65.19 82 LEU A C 1
ATOM 630 O O . LEU A 1 82 ? 9.991 -4.291 -4.955 1.00 65.19 82 LEU A O 1
ATOM 634 N N . GLY A 1 83 ? 10.963 -2.319 -4.539 1.00 62.88 83 GLY A N 1
ATOM 635 C CA . GLY A 1 83 ? 12.113 -2.517 -5.412 1.00 62.88 83 GLY A CA 1
ATOM 636 C C . GLY A 1 83 ? 13.407 -2.012 -4.789 1.00 62.88 83 GLY A C 1
ATOM 637 O O . GLY A 1 83 ? 13.479 -0.900 -4.282 1.00 62.88 83 GLY A O 1
ATOM 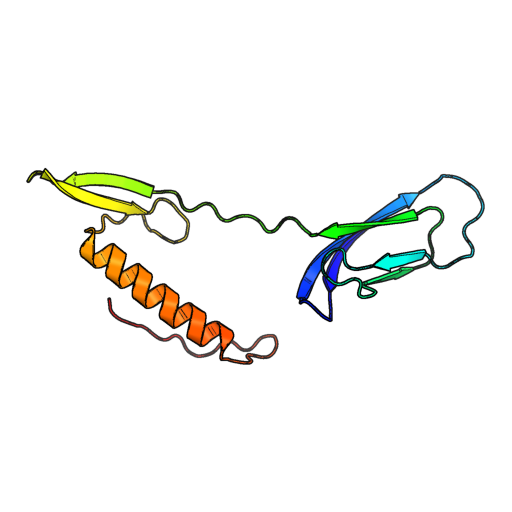638 N N . ASN A 1 84 ? 14.463 -2.817 -4.880 1.00 66.94 84 ASN A N 1
ATOM 639 C CA . ASN A 1 84 ? 15.793 -2.454 -4.384 1.00 66.94 84 ASN A CA 1
ATOM 640 C C . ASN A 1 84 ? 16.631 -1.718 -5.449 1.00 66.94 84 ASN A C 1
ATOM 642 O O . ASN A 1 84 ? 17.851 -1.850 -5.465 1.00 66.94 84 ASN A O 1
ATOM 646 N N . GLY A 1 85 ? 15.989 -1.015 -6.394 1.00 71.44 85 GLY A N 1
ATOM 647 C CA . GLY A 1 85 ? 16.679 -0.412 -7.543 1.00 71.44 85 GLY A CA 1
ATOM 648 C C . GLY A 1 85 ? 17.249 -1.436 -8.533 1.00 71.44 85 GLY A C 1
ATOM 649 O O . GLY A 1 85 ? 18.130 -1.112 -9.319 1.00 71.44 85 GLY A O 1
ATOM 650 N N . GLN A 1 86 ? 16.770 -2.682 -8.494 1.00 78.44 86 GLN A N 1
ATOM 651 C CA . GLN A 1 86 ? 17.197 -3.714 -9.431 1.00 78.44 86 GLN A CA 1
ATOM 652 C C . GLN A 1 86 ? 16.577 -3.465 -10.809 1.00 78.44 86 GLN A C 1
ATOM 654 O O . GLN A 1 86 ? 15.386 -3.165 -10.920 1.00 78.44 86 GLN A O 1
ATOM 659 N N . GLU A 1 87 ? 17.390 -3.612 -11.852 1.00 86.31 87 GLU A N 1
ATOM 660 C CA . GLU A 1 87 ? 16.931 -3.595 -13.235 1.00 86.31 87 GLU A CA 1
ATOM 661 C C . GLU A 1 87 ? 16.245 -4.923 -13.572 1.00 86.31 87 GLU A C 1
ATOM 663 O O . GLU A 1 87 ? 16.785 -6.008 -13.347 1.00 86.31 87 GLU A O 1
ATOM 668 N N . ILE A 1 88 ? 15.032 -4.830 -14.103 1.00 88.62 88 ILE A N 1
ATOM 669 C CA . ILE A 1 88 ? 14.162 -5.957 -14.416 1.00 88.62 88 ILE A CA 1
ATOM 670 C C . ILE A 1 88 ? 13.807 -5.869 -15.898 1.00 88.62 88 ILE A C 1
ATOM 672 O O . ILE A 1 88 ? 13.338 -4.838 -16.383 1.00 88.62 88 ILE A O 1
ATOM 676 N N . VAL A 1 89 ? 14.004 -6.963 -16.630 1.00 91.44 89 VAL A N 1
ATOM 677 C CA . VAL A 1 89 ? 13.530 -7.054 -18.016 1.00 91.44 89 VAL A CA 1
ATOM 678 C C . VAL A 1 89 ? 11.993 -7.093 -18.052 1.00 91.44 89 VAL A C 1
ATOM 680 O O . VAL A 1 89 ? 11.375 -7.644 -17.135 1.00 91.44 89 VAL A O 1
ATOM 683 N N . PRO A 1 90 ? 11.336 -6.564 -19.102 1.00 92.50 90 PRO A N 1
ATOM 684 C CA . PRO A 1 90 ? 9.875 -6.493 -19.167 1.00 92.50 90 PRO A CA 1
ATOM 685 C C . PRO A 1 90 ? 9.156 -7.825 -18.922 1.00 92.50 90 PRO A C 1
ATOM 687 O O . PRO A 1 90 ? 8.116 -7.841 -18.266 1.00 92.50 90 PRO A O 1
ATOM 690 N N . ASP A 1 91 ? 9.713 -8.942 -19.393 1.00 92.12 91 ASP A N 1
ATOM 691 C CA . ASP A 1 91 ? 9.111 -10.262 -19.188 1.00 92.12 91 ASP A CA 1
ATOM 692 C C . ASP A 1 91 ? 9.150 -10.695 -17.718 1.00 92.12 91 ASP A C 1
ATOM 694 O O . ASP A 1 91 ? 8.132 -11.134 -17.184 1.00 92.12 91 ASP A O 1
ATOM 698 N N . SER A 1 92 ? 10.272 -10.494 -17.021 1.00 88.25 92 SER A N 1
ATOM 699 C CA . SER A 1 92 ? 10.375 -10.753 -15.579 1.00 88.25 92 SER A CA 1
ATOM 70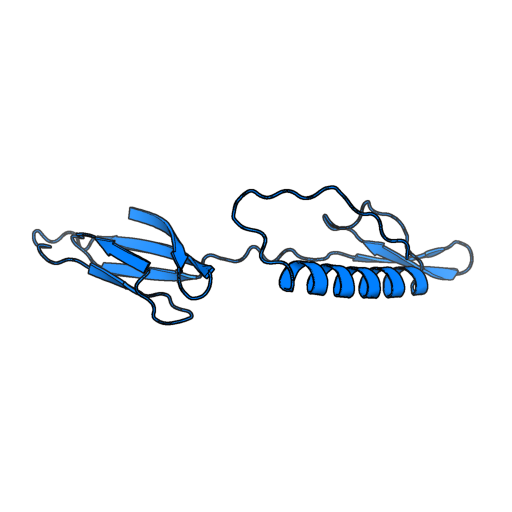0 C C . SER A 1 92 ? 9.448 -9.843 -14.771 1.00 88.25 92 SER A C 1
ATOM 702 O O . SER A 1 92 ? 8.839 -10.304 -13.810 1.00 88.25 92 SER A O 1
ATOM 704 N N . LEU A 1 93 ? 9.264 -8.580 -15.181 1.00 90.06 93 LEU A N 1
ATOM 705 C CA . LEU A 1 93 ? 8.314 -7.672 -14.527 1.00 90.06 93 LEU A CA 1
ATOM 706 C C . LEU A 1 93 ? 6.867 -8.164 -14.674 1.00 90.06 93 LEU A C 1
ATOM 708 O O . LEU A 1 93 ? 6.093 -8.100 -13.719 1.00 90.06 93 LEU A O 1
ATOM 712 N N . ARG A 1 94 ? 6.496 -8.690 -15.847 1.00 92.50 94 ARG A N 1
ATOM 713 C CA . ARG A 1 94 ? 5.170 -9.292 -16.068 1.00 92.50 94 ARG A CA 1
ATOM 714 C C . ARG A 1 94 ? 4.957 -10.527 -15.196 1.00 92.50 94 ARG A C 1
ATOM 716 O O . ARG A 1 94 ? 3.878 -10.683 -14.630 1.00 92.50 94 ARG A O 1
ATOM 723 N N . ARG A 1 95 ? 5.973 -11.382 -15.057 1.00 89.12 95 ARG A N 1
ATOM 724 C CA . ARG A 1 95 ? 5.899 -12.568 -14.189 1.00 89.12 95 ARG A CA 1
ATOM 725 C C . ARG A 1 95 ? 5.804 -12.196 -12.713 1.00 89.12 95 ARG A C 1
ATOM 727 O O . ARG A 1 95 ? 4.962 -12.748 -12.012 1.00 89.12 95 ARG A O 1
ATOM 734 N N . LEU A 1 96 ? 6.574 -11.199 -12.273 1.00 88.00 96 LEU A N 1
ATOM 735 C CA . LEU A 1 96 ? 6.452 -10.629 -10.932 1.00 88.00 96 LEU A CA 1
ATOM 736 C C . LEU A 1 96 ? 5.031 -10.108 -10.681 1.00 88.00 96 LEU A C 1
ATOM 738 O O . LEU A 1 96 ? 4.437 -10.424 -9.654 1.00 88.00 96 LEU A O 1
ATOM 742 N N . ALA A 1 97 ? 4.456 -9.356 -11.624 1.00 89.31 97 ALA A N 1
ATOM 743 C CA . ALA A 1 97 ? 3.086 -8.861 -11.504 1.00 89.31 97 ALA A CA 1
ATOM 744 C C . ALA A 1 97 ? 2.068 -10.007 -11.368 1.00 89.31 97 ALA A C 1
ATOM 746 O O . ALA A 1 97 ? 1.190 -9.943 -10.510 1.00 89.31 97 ALA A O 1
ATOM 747 N N . ALA A 1 98 ? 2.215 -11.078 -12.153 1.00 89.19 98 ALA A N 1
ATOM 748 C CA . ALA A 1 98 ? 1.361 -12.258 -12.038 1.00 89.19 98 ALA A CA 1
ATOM 749 C C . ALA A 1 98 ? 1.497 -12.940 -10.663 1.00 89.19 98 ALA A C 1
ATOM 751 O O . ALA A 1 98 ? 0.486 -13.250 -10.034 1.00 89.19 98 ALA A O 1
ATOM 752 N N . ALA A 1 99 ? 2.724 -13.112 -10.160 1.00 88.19 99 ALA A N 1
ATOM 753 C CA . ALA A 1 99 ? 2.968 -13.681 -8.836 1.00 88.19 99 ALA A CA 1
ATOM 754 C C . ALA A 1 99 ? 2.340 -12.829 -7.719 1.00 88.19 99 ALA A C 1
ATOM 756 O O . ALA A 1 99 ? 1.700 -13.368 -6.817 1.00 88.19 99 ALA A O 1
ATOM 757 N N . LEU A 1 100 ? 2.452 -11.499 -7.803 1.00 87.44 100 LEU A N 1
ATOM 758 C CA . LEU A 1 100 ? 1.840 -10.582 -6.837 1.00 87.44 100 LEU A CA 1
ATOM 759 C C . LEU A 1 100 ? 0.309 -10.695 -6.807 1.00 87.44 100 LEU A C 1
ATOM 761 O O . LEU A 1 100 ? -0.273 -10.655 -5.726 1.00 87.44 100 LEU A O 1
ATOM 765 N N . VAL A 1 101 ? -0.340 -10.879 -7.961 1.00 89.75 101 VAL A N 1
ATOM 766 C CA . VAL A 1 101 ? -1.798 -11.091 -8.035 1.00 89.75 101 VAL A CA 1
ATOM 767 C C . VAL A 1 101 ? -2.205 -12.397 -7.349 1.00 89.75 101 VAL A C 1
ATOM 769 O O . VAL A 1 101 ? -3.172 -12.411 -6.591 1.00 89.75 101 VAL A O 1
ATOM 772 N N . VAL A 1 102 ? -1.452 -13.481 -7.556 1.00 87.38 102 VAL A N 1
ATOM 773 C CA . VAL A 1 102 ? -1.713 -14.766 -6.882 1.00 87.38 102 VAL A CA 1
ATOM 774 C C . VAL A 1 102 ? -1.550 -14.633 -5.366 1.00 87.38 102 VAL A C 1
ATOM 776 O O . VAL A 1 102 ? -2.415 -15.080 -4.615 1.00 87.38 102 VAL A O 1
ATOM 779 N N . ILE A 1 103 ? -0.482 -13.969 -4.910 1.00 85.25 103 ILE A N 1
ATOM 780 C CA . ILE A 1 103 ? -0.236 -13.723 -3.481 1.00 85.25 103 ILE A CA 1
ATOM 781 C C . ILE A 1 103 ? -1.368 -12.891 -2.865 1.00 85.25 103 ILE A C 1
ATOM 783 O O . ILE A 1 103 ? -1.804 -13.193 -1.755 1.00 85.25 103 ILE A O 1
ATOM 787 N N . ALA A 1 104 ? -1.860 -11.869 -3.571 1.00 84.69 104 ALA A N 1
ATOM 788 C CA . ALA A 1 104 ? -2.993 -11.068 -3.113 1.00 84.69 104 ALA A CA 1
ATOM 789 C C . ALA A 1 104 ? -4.257 -11.926 -2.949 1.00 84.69 104 ALA A C 1
ATOM 791 O O . ALA A 1 104 ? -4.885 -11.882 -1.894 1.00 84.69 104 ALA A O 1
ATOM 792 N N . GLY A 1 105 ? -4.563 -12.783 -3.928 1.00 84.00 105 GLY A N 1
ATOM 793 C CA . GLY A 1 105 ? -5.684 -13.720 -3.830 1.00 84.00 105 GLY A CA 1
ATOM 794 C C . GLY A 1 105 ? -5.549 -14.702 -2.659 1.00 84.00 105 GLY A C 1
ATOM 795 O O . GLY A 1 105 ? -6.517 -14.952 -1.945 1.00 84.00 105 GLY A O 1
ATOM 796 N N . GLU A 1 106 ? -4.345 -15.224 -2.396 1.00 84.06 106 GLU A N 1
ATOM 797 C CA . GLU A 1 106 ? -4.100 -16.053 -1.206 1.00 84.06 106 GLU A CA 1
ATOM 798 C C . GLU A 1 106 ? -4.304 -15.293 0.108 1.00 84.06 106 GLU A C 1
ATOM 800 O O . GLU A 1 106 ? -4.755 -15.885 1.090 1.00 84.06 106 GLU A O 1
ATOM 805 N N . ALA A 1 107 ? -3.908 -14.020 0.154 1.00 79.38 107 ALA A N 1
ATOM 806 C CA . ALA A 1 107 ? -4.053 -13.186 1.339 1.00 79.38 107 ALA A CA 1
ATOM 807 C C . ALA A 1 107 ? -5.530 -12.894 1.637 1.00 79.38 107 ALA A C 1
ATOM 809 O O . ALA A 1 107 ? -5.926 -12.952 2.796 1.00 79.38 107 ALA A O 1
ATOM 810 N N . GLU A 1 108 ? -6.341 -12.645 0.608 1.00 79.88 108 GLU A N 1
ATOM 811 C CA . GLU A 1 108 ? -7.789 -12.436 0.738 1.00 79.88 108 GLU A CA 1
ATOM 812 C C . GLU A 1 108 ? -8.534 -13.716 1.141 1.00 79.88 108 GLU A C 1
ATOM 814 O O . GLU A 1 108 ? -9.478 -13.667 1.926 1.00 79.88 108 GLU A O 1
ATOM 819 N N . ALA A 1 109 ? -8.108 -14.875 0.630 1.00 79.69 109 ALA A N 1
ATOM 820 C CA . ALA A 1 109 ? -8.760 -16.155 0.909 1.00 79.69 109 ALA A CA 1
ATOM 821 C C . ALA A 1 109 ? -8.482 -16.703 2.321 1.00 79.69 109 ALA A C 1
ATOM 823 O O . ALA A 1 109 ? -9.194 -17.597 2.784 1.00 79.69 109 ALA A O 1
ATOM 824 N N . LYS A 1 110 ? -7.433 -16.226 3.000 1.00 71.56 110 LYS A N 1
ATOM 825 C CA . LYS A 1 110 ? -7.066 -16.699 4.339 1.00 71.56 110 LYS A CA 1
ATOM 826 C C . LYS A 1 110 ? -7.667 -15.794 5.410 1.00 71.56 110 LYS A C 1
ATOM 828 O O . LYS A 1 110 ? -7.221 -14.668 5.598 1.00 71.56 110 LYS A O 1
ATOM 833 N N . ASP A 1 111 ? -8.594 -16.343 6.191 1.00 63.22 111 ASP A N 1
ATOM 834 C CA . ASP A 1 111 ? -9.016 -15.751 7.461 1.00 63.22 111 ASP A CA 1
ATOM 835 C C . ASP A 1 111 ? -7.896 -15.929 8.499 1.00 63.22 111 ASP A C 1
ATOM 837 O O . ASP A 1 111 ? -7.776 -16.957 9.171 1.00 63.22 111 ASP A O 1
ATOM 841 N N . MET A 1 112 ? -6.983 -14.960 8.544 1.00 62.66 112 MET A N 1
ATOM 842 C CA . MET A 1 112 ? -5.868 -14.946 9.485 1.00 62.66 112 MET A CA 1
ATOM 843 C C . MET A 1 112 ? -6.226 -14.004 10.629 1.00 62.66 112 MET A C 1
ATOM 845 O O . MET A 1 112 ? -6.022 -12.795 10.536 1.00 62.66 112 MET A O 1
ATOM 849 N N . GLY A 1 113 ? -6.788 -14.566 11.704 1.00 54.88 113 GLY A N 1
ATOM 850 C CA . GLY A 1 113 ? -7.118 -13.825 12.922 1.00 54.88 113 GLY A CA 1
ATOM 851 C C . GLY A 1 113 ? -5.950 -12.973 13.447 1.00 54.88 113 GLY A C 1
ATOM 852 O O . GLY A 1 113 ? -4.778 -13.233 13.164 1.00 54.88 113 GLY A O 1
ATOM 853 N N . ASN A 1 114 ? -6.277 -11.935 14.224 1.00 50.94 114 ASN A N 1
ATOM 854 C CA . ASN A 1 114 ? -5.319 -10.921 14.677 1.00 50.94 114 ASN A CA 1
ATOM 855 C C . ASN A 1 114 ? -4.040 -11.526 15.290 1.00 50.94 114 ASN A C 1
ATOM 857 O O . ASN A 1 114 ? -4.096 -12.269 16.268 1.00 50.94 114 ASN A O 1
ATOM 861 N N . GLY A 1 115 ? -2.881 -11.149 14.742 1.00 51.91 115 GLY A N 1
ATOM 862 C CA . GLY A 1 115 ? -1.563 -11.525 15.267 1.00 51.91 115 GLY A CA 1
ATOM 863 C C . GLY A 1 115 ? -1.008 -12.865 14.774 1.00 51.91 115 GLY A C 1
ATOM 864 O O . GLY A 1 115 ? 0.086 -13.244 15.190 1.00 51.91 115 GLY A O 1
ATOM 865 N N . TYR A 1 116 ? -1.706 -13.574 13.881 1.00 55.28 116 TYR A N 1
ATOM 866 C CA . TYR A 1 116 ? -1.168 -14.789 13.273 1.00 55.28 116 TYR A CA 1
ATOM 867 C C . TYR A 1 116 ? -0.148 -14.456 12.173 1.00 55.28 116 TYR A C 1
ATOM 869 O O . TYR A 1 116 ? -0.479 -13.840 11.162 1.00 55.28 116 TYR A O 1
ATOM 877 N N . MET A 1 117 ? 1.103 -14.880 12.368 1.00 58.56 117 MET A N 1
ATOM 878 C CA . MET A 1 117 ? 2.193 -14.698 11.409 1.00 58.56 117 MET A CA 1
ATOM 879 C C . MET A 1 117 ? 2.643 -16.084 10.910 1.00 58.56 117 MET A C 1
ATOM 881 O O . MET A 1 117 ? 3.420 -16.754 11.595 1.00 58.56 117 MET A O 1
ATOM 885 N N . PRO A 1 118 ? 2.114 -16.578 9.774 1.00 66.38 118 PRO A N 1
ATOM 886 C CA . PRO A 1 118 ? 2.479 -17.894 9.257 1.00 66.38 118 PRO A CA 1
ATOM 887 C C . PRO A 1 118 ? 3.934 -17.932 8.777 1.00 66.38 118 PRO A C 1
ATOM 889 O O . PRO A 1 118 ? 4.538 -16.901 8.476 1.00 66.38 118 PRO A O 1
ATOM 892 N N . ALA A 1 119 ? 4.483 -19.145 8.663 1.00 68.50 119 ALA A N 1
ATOM 893 C CA . ALA A 1 119 ? 5.814 -19.370 8.106 1.00 68.50 119 ALA A CA 1
ATOM 894 C C . ALA A 1 119 ? 5.959 -18.731 6.713 1.00 68.50 119 ALA A C 1
ATOM 896 O O . ALA A 1 119 ? 5.040 -18.788 5.889 1.00 68.50 119 ALA A O 1
ATOM 897 N N . SER A 1 120 ? 7.124 -18.133 6.454 1.00 71.56 120 SER A N 1
ATOM 898 C CA . SER A 1 120 ? 7.428 -17.518 5.166 1.00 71.56 120 SER A CA 1
ATOM 899 C C . SER A 1 120 ? 7.392 -18.559 4.045 1.00 71.56 120 SER A C 1
ATOM 901 O O . SER A 1 120 ? 7.884 -19.678 4.185 1.00 71.56 120 SER A O 1
ATOM 903 N N . LYS A 1 121 ? 6.801 -18.175 2.912 1.00 76.06 121 LYS A N 1
ATOM 904 C CA . LYS A 1 121 ? 6.828 -18.944 1.666 1.00 76.06 121 LYS A CA 1
ATOM 905 C C . LYS A 1 121 ? 7.583 -18.154 0.605 1.00 76.06 121 LYS A C 1
ATOM 907 O O . LYS A 1 121 ? 7.489 -16.929 0.570 1.00 76.06 121 LYS A O 1
ATOM 912 N N . SER A 1 122 ? 8.295 -18.855 -0.267 1.00 75.25 122 SER A N 1
ATOM 913 C CA . SER A 1 122 ? 8.910 -18.295 -1.471 1.00 75.25 122 SER A CA 1
ATOM 914 C C . SER A 1 122 ? 8.177 -18.798 -2.710 1.00 75.25 122 SER A C 1
ATOM 916 O O . SER A 1 122 ? 7.776 -19.959 -2.766 1.00 75.25 122 SER A O 1
ATOM 918 N N . THR A 1 123 ? 8.021 -17.929 -3.706 1.00 72.00 123 THR A N 1
ATOM 919 C CA . THR A 1 123 ? 7.535 -18.287 -5.043 1.00 72.00 123 THR A CA 1
ATOM 920 C C . THR A 1 123 ? 8.514 -17.742 -6.072 1.00 72.00 123 THR A C 1
ATOM 922 O O . THR A 1 123 ? 8.997 -16.619 -5.928 1.00 72.00 123 THR A O 1
ATOM 925 N N . GLU A 1 124 ? 8.826 -18.542 -7.086 1.00 71.00 124 GLU A N 1
ATOM 926 C CA . GLU A 1 124 ? 9.677 -18.125 -8.202 1.00 71.00 124 GLU A CA 1
ATOM 927 C C . GLU A 1 124 ? 8.842 -17.428 -9.284 1.00 71.00 124 GLU A C 1
ATOM 929 O O . GLU A 1 124 ? 7.640 -17.686 -9.410 1.00 71.00 124 GLU A O 1
ATOM 934 N N . PHE A 1 125 ? 9.479 -16.537 -10.049 1.00 67.38 125 PHE A N 1
ATOM 935 C CA . PHE A 1 125 ? 8.897 -15.837 -11.196 1.00 67.38 125 PHE A CA 1
ATOM 936 C C . PHE A 1 125 ? 9.954 -15.609 -12.288 1.00 67.38 125 PHE A C 1
ATOM 938 O O . PHE A 1 125 ? 11.097 -15.238 -11.950 1.00 67.38 125 PHE A O 1
#

pLDDT: mean 81.96, std 11.74, range [50.94, 95.12]

Secondary structure (DSSP, 8-state):
-EEEEE-TTT--EEEEEEEE---S---SEEEEE-TTT--EEEEEE-SEEEEEEE---------EEEEE-TT--EEEEE-STT--S-EE-HHHHHHHHHHHHHHHHHHHH----TT--PPP-----

Radius of gyration: 23.05 Å; chains: 1; bounding box: 51×46×55 Å

Sequence (125 aa):
MSYETECKKCHAKVIVTEHPMGVPGGQDKEQGYCPACGELVAEFMSDGFIRTALAPSKMRELKYTICRDRHGHPLVMLNSPLGNGQEIVPDSLRRLAAALVVIAGEAEAKDMGNGYMPASKSTEF

Organism: NCBI:txid2290923

Foldseek 3Di:
DWDWDADPPPRFIKIKDFDAPPDPDFPDWAWEAAPPPRHTTDTDTGNGHIDMDGDPPPPQDWDKDWDADPVGAIWMATPGPVGPRDTDHPVRVVVVVVVVVVVVVVVVPDPQPPPDDDDDDDDDD